Protein AF-A0A931D174-F1 (afdb_monomer_lite)

Organism: NCBI:txid115781

Secondary structure (DSSP, 8-state):
------THHHHHHHHHHHHHHHHHHHHHHHH--HHHHHHHHHHHHHHHHHHHHHHHHHHHHHHHS--TT--HHHHHHHHHHHHHHHHHHHHHHHHHHHHHTTTT--

Structure (mmCIF, N/CA/C/O backbone):
data_AF-A0A931D174-F1
#
_entry.id   AF-A0A931D174-F1
#
loop_
_atom_site.group_PDB
_atom_site.id
_atom_site.type_symbol
_atom_site.label_atom_id
_atom_site.label_alt_id
_atom_site.label_comp_id
_atom_site.label_asym_id
_atom_site.label_entity_id
_atom_site.label_seq_id
_atom_site.pdbx_PDB_ins_code
_atom_site.Cartn_x
_atom_site.Cartn_y
_atom_site.Cartn_z
_atom_site.occupancy
_atom_site.B_iso_or_equiv
_atom_site.auth_seq_id
_atom_site.auth_comp_id
_atom_site.auth_asym_id
_atom_site.auth_atom_id
_atom_site.pdbx_PDB_model_num
ATOM 1 N N . MET A 1 1 ? -5.606 -14.559 -28.386 1.00 36.44 1 MET A N 1
ATOM 2 C CA . MET A 1 1 ? -5.998 -13.247 -27.829 1.00 36.44 1 MET A CA 1
ATOM 3 C C . MET A 1 1 ? -5.659 -13.265 -26.349 1.00 36.44 1 MET A C 1
ATOM 5 O O . MET A 1 1 ? -6.300 -13.992 -25.608 1.00 36.44 1 MET A O 1
ATOM 9 N N . VAL A 1 2 ? -4.595 -12.577 -25.932 1.00 45.09 2 VAL A N 1
ATOM 10 C CA . VAL A 1 2 ? -4.291 -12.401 -24.504 1.00 45.09 2 VAL A CA 1
ATOM 11 C C . VAL A 1 2 ? -4.931 -11.080 -24.110 1.00 45.09 2 VAL A C 1
ATOM 13 O O . VAL A 1 2 ? -4.556 -10.041 -24.651 1.00 45.09 2 VAL A O 1
ATOM 16 N N . THR A 1 3 ? -5.945 -11.118 -23.250 1.00 42.69 3 THR A N 1
ATOM 17 C CA . THR A 1 3 ? -6.633 -9.917 -22.771 1.00 42.69 3 THR A CA 1
ATOM 18 C C . THR A 1 3 ? -5.629 -9.036 -22.032 1.00 42.69 3 THR A C 1
ATOM 20 O O . THR A 1 3 ? -5.302 -9.290 -20.875 1.00 42.69 3 THR A O 1
ATOM 23 N N . LYS A 1 4 ? -5.129 -7.991 -22.698 1.00 45.34 4 LYS A N 1
ATOM 24 C CA . LYS A 1 4 ? -4.429 -6.879 -22.051 1.00 45.34 4 LYS A CA 1
ATOM 25 C C . LYS A 1 4 ? -5.477 -6.073 -21.287 1.00 45.34 4 LYS A C 1
ATOM 27 O O . LYS A 1 4 ? -5.988 -5.081 -21.791 1.00 45.34 4 LYS A O 1
ATOM 32 N N . LYS A 1 5 ? -5.886 -6.557 -20.112 1.00 54.59 5 LYS A N 1
ATOM 33 C CA . LYS A 1 5 ? -6.727 -5.767 -19.213 1.00 54.59 5 LYS A CA 1
ATOM 34 C C . LYS A 1 5 ? -5.876 -4.586 -18.764 1.00 54.59 5 LYS A C 1
ATOM 36 O O . LYS A 1 5 ? -4.841 -4.789 -18.140 1.00 54.59 5 LYS A O 1
ATOM 41 N N . ASP A 1 6 ? -6.278 -3.382 -19.148 1.00 57.69 6 ASP A N 1
ATOM 42 C CA . ASP A 1 6 ? -5.588 -2.152 -18.783 1.00 57.69 6 ASP A CA 1
ATOM 43 C C . ASP A 1 6 ? -5.734 -1.955 -17.268 1.00 57.69 6 ASP A C 1
ATOM 45 O O . ASP A 1 6 ? -6.783 -1.562 -16.752 1.00 57.69 6 ASP A O 1
ATOM 49 N N . LEU A 1 7 ? -4.707 -2.363 -16.522 1.00 62.03 7 LEU A N 1
ATOM 50 C CA . LEU A 1 7 ? -4.719 -2.348 -15.059 1.00 62.03 7 LEU A CA 1
ATOM 51 C C . LEU A 1 7 ? -4.632 -0.931 -14.495 1.00 62.03 7 LEU A C 1
ATOM 53 O O . LEU A 1 7 ? -4.821 -0.754 -13.297 1.00 62.03 7 LEU A O 1
ATOM 57 N N . THR A 1 8 ? -4.409 0.070 -15.345 1.00 64.56 8 THR A N 1
ATOM 58 C CA . THR A 1 8 ? -4.344 1.489 -14.990 1.00 64.56 8 THR A CA 1
ATOM 59 C C . THR A 1 8 ? -5.586 1.941 -14.211 1.00 64.56 8 THR A C 1
ATOM 61 O O . THR A 1 8 ? -5.464 2.592 -13.175 1.00 64.56 8 THR A O 1
ATOM 64 N N . GLY A 1 9 ? -6.784 1.512 -14.630 1.00 71.25 9 GLY A N 1
ATOM 65 C CA . GLY A 1 9 ? -8.027 1.822 -13.912 1.00 71.25 9 GLY A CA 1
ATOM 66 C C . GLY A 1 9 ? -8.141 1.119 -12.554 1.00 71.25 9 GLY A C 1
ATOM 67 O O . GLY A 1 9 ? -8.644 1.696 -11.592 1.00 71.25 9 GLY A O 1
ATOM 68 N N . MET A 1 10 ? -7.622 -0.109 -12.447 1.00 77.12 10 MET A N 1
ATOM 69 C CA . MET A 1 10 ? -7.612 -0.854 -11.185 1.00 77.12 10 MET A CA 1
ATOM 70 C C . MET A 1 10 ? -6.592 -0.271 -10.203 1.00 77.12 10 MET A C 1
ATOM 72 O O . MET A 1 10 ? -6.904 -0.116 -9.028 1.00 77.12 10 MET A O 1
ATOM 76 N N . ALA A 1 11 ? -5.414 0.123 -10.687 1.00 75.06 11 ALA A N 1
ATOM 77 C CA . ALA A 1 11 ? -4.398 0.799 -9.892 1.00 75.06 11 ALA A CA 1
ATOM 78 C C . ALA A 1 11 ? -4.916 2.130 -9.334 1.00 75.06 11 ALA A C 1
ATOM 80 O O . ALA A 1 11 ? -4.748 2.396 -8.149 1.00 75.06 11 ALA A O 1
ATOM 81 N N . GLN A 1 12 ? -5.617 2.934 -10.142 1.00 82.00 12 GLN A N 1
ATOM 82 C CA . GLN A 1 12 ? -6.211 4.189 -9.670 1.00 82.00 12 GLN A CA 1
ATOM 83 C C . GLN A 1 12 ? -7.255 3.960 -8.565 1.00 82.00 12 GLN A C 1
ATOM 85 O O . GLN A 1 12 ? -7.258 4.674 -7.563 1.00 82.00 12 GLN A O 1
ATOM 90 N N . PHE A 1 13 ? -8.111 2.944 -8.715 1.00 86.19 13 PHE A N 1
ATOM 91 C CA . PHE A 1 13 ? -9.084 2.576 -7.684 1.00 86.19 13 PHE A CA 1
ATOM 92 C C . PHE A 1 13 ? -8.406 2.104 -6.389 1.00 86.19 13 PHE A C 1
ATOM 94 O O . PHE A 1 13 ? -8.767 2.551 -5.302 1.00 86.19 13 PHE A O 1
ATOM 101 N N . LEU A 1 14 ? -7.387 1.248 -6.499 1.00 86.38 14 LEU A N 1
ATOM 102 C CA . LEU A 1 14 ? -6.624 0.749 -5.353 1.00 86.38 14 LEU A CA 1
ATOM 103 C C . LEU A 1 14 ? -5.870 1.874 -4.628 1.00 86.38 14 LEU A C 1
ATOM 105 O O . LEU A 1 14 ? -5.852 1.897 -3.402 1.00 86.38 14 LEU A O 1
ATOM 109 N N . MET A 1 15 ? -5.320 2.846 -5.362 1.00 86.88 15 MET A N 1
ATOM 110 C CA . MET A 1 15 ? -4.672 4.032 -4.789 1.00 86.88 15 MET A CA 1
ATOM 111 C C . MET A 1 15 ? -5.660 4.934 -4.040 1.00 86.88 15 MET A C 1
ATOM 113 O O . MET A 1 15 ? -5.345 5.428 -2.959 1.00 86.88 15 MET A O 1
ATOM 117 N N . MET A 1 16 ? -6.874 5.125 -4.5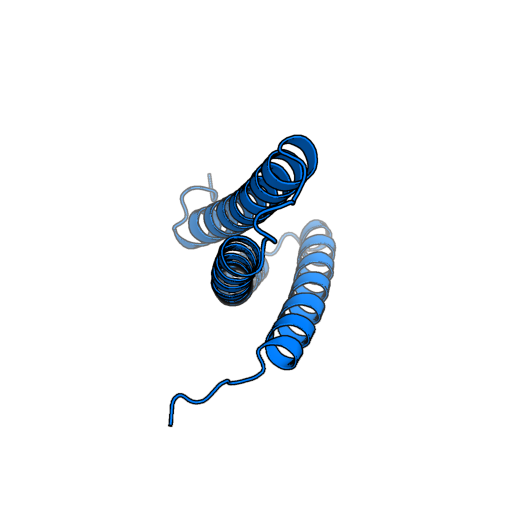65 1.00 90.06 16 MET A N 1
ATOM 118 C CA . MET A 1 16 ? -7.933 5.836 -3.839 1.00 90.06 16 MET A CA 1
ATOM 119 C C . MET A 1 16 ? -8.343 5.073 -2.571 1.00 90.06 16 MET A C 1
ATOM 121 O O . MET A 1 16 ? -8.509 5.672 -1.508 1.00 90.06 16 MET A O 1
ATOM 125 N N . GLY A 1 17 ? -8.459 3.747 -2.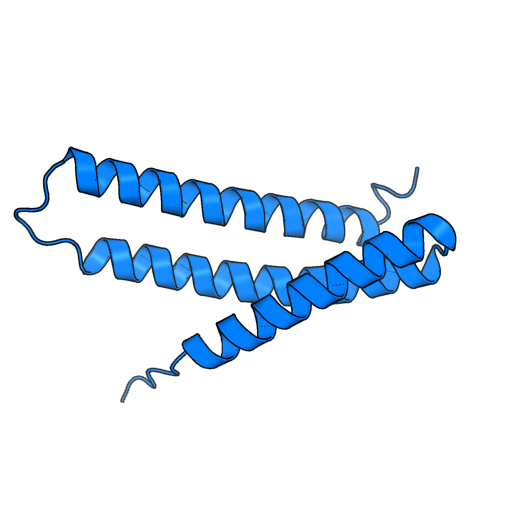663 1.00 89.81 17 GLY A N 1
ATOM 126 C CA . GLY A 1 17 ? -8.744 2.891 -1.517 1.00 89.81 17 GLY A CA 1
ATOM 127 C C . GLY A 1 17 ? -7.649 2.943 -0.445 1.00 89.81 17 GLY A C 1
ATOM 128 O O . GLY A 1 17 ? -7.968 3.006 0.740 1.00 89.81 17 GLY A O 1
ATOM 129 N N . LEU A 1 18 ? -6.373 3.015 -0.841 1.00 90.44 18 LEU A N 1
ATOM 130 C CA . LEU A 1 18 ? -5.243 3.201 0.073 1.00 90.44 18 LEU A CA 1
ATOM 131 C C . LEU A 1 18 ? -5.375 4.505 0.874 1.00 90.44 18 LEU A C 1
ATOM 133 O O . LEU A 1 18 ? -5.214 4.494 2.093 1.00 90.44 18 LEU A O 1
ATOM 137 N N . ILE A 1 19 ? -5.734 5.612 0.218 1.00 93.56 19 ILE A N 1
ATOM 138 C CA . ILE A 1 19 ? -5.991 6.893 0.899 1.00 93.56 19 ILE A CA 1
ATOM 139 C C . ILE A 1 19 ? -7.152 6.750 1.894 1.00 93.56 19 ILE A C 1
ATOM 141 O O . ILE A 1 19 ? -7.055 7.220 3.027 1.00 93.56 19 ILE A O 1
ATOM 145 N N . GLY A 1 20 ? -8.227 6.059 1.505 1.00 94.00 20 GLY A N 1
ATOM 146 C CA . GLY A 1 20 ? -9.355 5.772 2.394 1.00 94.00 20 GLY A CA 1
ATOM 147 C C . GLY A 1 20 ? -8.947 4.990 3.646 1.00 94.00 20 GLY A C 1
ATOM 148 O O . GLY A 1 20 ? -9.376 5.329 4.748 1.00 94.00 20 GLY A O 1
ATOM 149 N N . ILE A 1 21 ? -8.065 3.995 3.501 1.00 93.62 21 ILE A N 1
ATOM 150 C CA . ILE A 1 21 ? -7.507 3.243 4.633 1.00 93.62 21 ILE A CA 1
ATOM 151 C C . ILE A 1 21 ? -6.683 4.145 5.541 1.00 93.62 21 ILE A C 1
ATOM 153 O O . ILE A 1 21 ? -6.843 4.070 6.755 1.00 93.62 21 ILE A O 1
ATOM 157 N N . ILE A 1 22 ? -5.841 5.019 4.987 1.00 93.50 22 ILE A N 1
ATOM 158 C CA . ILE A 1 22 ? -5.049 5.963 5.788 1.00 93.50 22 ILE A CA 1
ATOM 159 C C . ILE A 1 22 ? -5.963 6.836 6.649 1.00 93.50 22 ILE A C 1
ATOM 161 O O . ILE A 1 22 ? -5.735 6.962 7.851 1.00 93.50 22 ILE A O 1
ATOM 165 N N . ILE A 1 23 ? -7.039 7.371 6.071 1.00 95.25 23 ILE A N 1
ATOM 166 C CA . ILE A 1 23 ? -8.028 8.157 6.818 1.00 95.25 23 ILE A CA 1
ATOM 167 C C . ILE A 1 23 ? -8.692 7.300 7.904 1.00 95.25 23 ILE A C 1
ATOM 169 O O . ILE A 1 23 ? -8.779 7.730 9.053 1.00 95.25 23 ILE A O 1
ATOM 173 N N . ALA A 1 24 ? -9.118 6.076 7.577 1.00 94.19 24 ALA A N 1
ATOM 174 C CA . ALA A 1 24 ? -9.744 5.171 8.539 1.00 94.19 24 ALA A CA 1
ATOM 175 C C . ALA A 1 24 ? -8.805 4.803 9.701 1.00 94.19 24 ALA A C 1
ATOM 177 O O . ALA A 1 24 ? -9.253 4.744 10.845 1.00 94.19 24 ALA A O 1
ATOM 178 N N . MET A 1 25 ? -7.510 4.608 9.432 1.00 92.81 25 MET A N 1
ATOM 179 C CA . MET A 1 25 ? -6.492 4.378 10.459 1.00 92.81 25 MET A CA 1
ATOM 180 C C . MET A 1 25 ? -6.366 5.585 11.386 1.00 92.81 25 MET A C 1
ATOM 182 O O . MET A 1 25 ? -6.413 5.410 12.600 1.00 92.81 25 MET A O 1
ATOM 186 N N . VAL A 1 26 ? -6.273 6.803 10.837 1.00 95.19 26 VAL A N 1
ATOM 187 C CA . VAL A 1 26 ? -6.187 8.031 11.645 1.00 95.19 26 VAL A CA 1
ATOM 188 C C . VAL A 1 26 ? -7.427 8.198 12.519 1.00 95.19 26 VAL A C 1
ATOM 190 O O . VAL A 1 26 ? -7.301 8.449 13.712 1.00 95.19 26 VAL A O 1
ATOM 193 N N . VAL A 1 27 ? -8.624 7.995 11.965 1.00 95.50 27 VAL A N 1
ATOM 194 C CA . VAL A 1 27 ? -9.876 8.048 12.737 1.00 95.50 27 VAL A CA 1
ATOM 195 C C . VAL A 1 27 ? -9.884 6.990 13.845 1.00 95.50 27 VAL A C 1
ATOM 197 O O . VAL A 1 27 ? -10.267 7.286 14.977 1.00 95.50 27 VAL A O 1
ATOM 200 N N . ASN A 1 28 ? -9.408 5.775 13.560 1.00 93.94 28 ASN A N 1
ATOM 201 C CA . ASN A 1 28 ? -9.377 4.701 14.547 1.00 93.94 28 ASN A CA 1
ATOM 202 C C . ASN A 1 28 ? -8.374 4.943 15.688 1.00 93.94 28 ASN A C 1
ATOM 204 O O . ASN A 1 28 ? -8.569 4.376 16.757 1.00 93.94 28 ASN A O 1
ATOM 208 N N . ILE A 1 29 ? -7.358 5.799 15.522 1.00 92.38 29 ILE A N 1
ATOM 209 C CA . ILE A 1 29 ? -6.468 6.202 16.629 1.00 92.38 29 ILE A CA 1
ATOM 210 C C . ILE A 1 29 ? -7.252 6.956 17.714 1.00 92.38 29 ILE A C 1
ATOM 212 O O . ILE A 1 29 ? -6.999 6.756 18.897 1.00 92.38 29 ILE A O 1
ATOM 216 N N . PHE A 1 30 ? -8.229 7.784 17.330 1.00 94.50 30 PHE A N 1
ATOM 217 C CA . PHE A 1 30 ? -9.053 8.534 18.285 1.00 94.50 30 PHE A CA 1
ATOM 218 C C . PHE A 1 30 ? -10.165 7.685 18.911 1.00 94.50 30 PHE A C 1
ATOM 220 O O . PHE A 1 30 ? -10.551 7.928 20.050 1.00 94.50 30 PHE A O 1
ATOM 227 N N . ILE A 1 31 ? -10.691 6.705 18.169 1.00 93.06 31 ILE A N 1
ATOM 228 C CA . ILE A 1 31 ? -11.773 5.827 18.643 1.00 93.06 31 ILE A CA 1
ATOM 229 C C . ILE A 1 31 ? -11.224 4.652 19.469 1.00 93.06 31 ILE A C 1
ATOM 231 O O . ILE A 1 31 ? -11.845 4.248 20.447 1.00 93.06 31 ILE A O 1
ATOM 235 N N . GLY A 1 32 ? -10.092 4.071 19.065 1.00 88.12 32 GLY A N 1
ATOM 236 C CA . GLY A 1 32 ? -9.487 2.905 19.713 1.00 88.12 32 GLY A CA 1
ATOM 237 C C . GLY A 1 32 ? -10.274 1.598 19.541 1.00 88.12 32 GLY A C 1
ATOM 238 O O . GLY A 1 32 ? -10.163 0.702 20.374 1.00 88.12 32 GLY A O 1
ATOM 239 N N . SER A 1 33 ? -11.098 1.460 18.494 1.00 89.25 33 SER A N 1
ATOM 240 C CA . SER A 1 33 ? -11.969 0.287 18.330 1.00 89.25 33 SER A CA 1
ATOM 241 C C . SER A 1 33 ? -11.235 -0.905 17.716 1.00 89.25 33 SER A C 1
ATOM 243 O O . SER A 1 33 ? -10.808 -0.886 16.558 1.00 89.25 33 SER A O 1
ATOM 245 N N . THR A 1 34 ? -11.177 -2.011 18.459 1.00 86.94 34 THR A N 1
ATOM 246 C CA . THR A 1 34 ? -10.564 -3.264 17.992 1.00 86.94 34 THR A CA 1
ATOM 247 C C . THR A 1 34 ? -11.343 -3.903 16.833 1.00 86.94 34 THR A C 1
ATOM 249 O O . THR A 1 34 ? -10.758 -4.525 15.939 1.00 86.94 34 THR A O 1
ATOM 252 N N . MET A 1 35 ? -12.672 -3.742 16.809 1.00 88.81 35 MET A N 1
ATOM 253 C CA . MET A 1 35 ? -13.513 -4.214 15.703 1.00 88.81 35 MET A CA 1
ATOM 254 C C . MET A 1 35 ? -13.214 -3.427 14.423 1.00 88.81 35 MET A C 1
ATOM 256 O O . MET A 1 35 ? -13.005 -4.025 13.368 1.00 88.81 35 MET A O 1
ATOM 260 N N . MET A 1 36 ? -13.118 -2.098 14.524 1.00 89.69 36 MET A N 1
ATOM 261 C CA . MET A 1 36 ? -12.789 -1.237 13.387 1.00 89.69 36 MET A CA 1
ATOM 262 C C . MET A 1 36 ? -11.377 -1.519 12.865 1.00 89.69 36 MET A C 1
ATOM 264 O O . MET A 1 36 ? -11.201 -1.666 11.660 1.00 89.69 36 MET A O 1
ATOM 268 N N . GLN A 1 37 ? -10.396 -1.719 13.748 1.00 91.00 37 GLN A N 1
ATOM 269 C CA . GLN A 1 37 ? -9.037 -2.117 13.361 1.00 91.00 37 GLN A CA 1
ATOM 270 C C . GLN A 1 37 ? -9.001 -3.443 12.589 1.00 91.00 37 GLN A C 1
ATOM 272 O O . 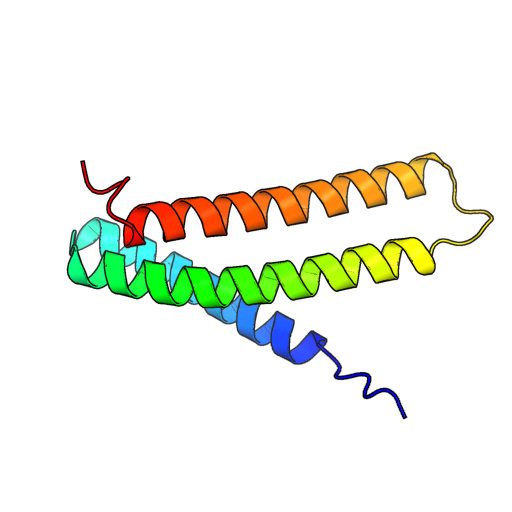GLN A 1 37 ? -8.263 -3.575 11.611 1.00 91.00 37 GLN A O 1
ATOM 277 N N . THR A 1 38 ? -9.825 -4.416 12.991 1.00 91.12 38 THR A N 1
ATOM 278 C CA . THR A 1 38 ? -9.929 -5.710 12.298 1.00 91.12 38 THR A CA 1
ATOM 279 C C . THR A 1 38 ? -10.520 -5.532 10.894 1.00 91.12 38 THR A C 1
ATOM 281 O O . THR A 1 38 ? -9.981 -6.069 9.930 1.00 91.12 38 THR A O 1
ATOM 284 N N . ILE A 1 39 ? -11.578 -4.723 10.751 1.00 92.69 39 ILE A N 1
ATOM 285 C CA . ILE A 1 39 ? -12.185 -4.411 9.444 1.00 92.69 39 ILE A CA 1
ATOM 286 C C . ILE A 1 39 ? -11.195 -3.668 8.541 1.00 92.69 39 ILE A C 1
ATOM 288 O O . ILE A 1 39 ? -11.012 -4.057 7.387 1.00 92.69 39 ILE A O 1
ATOM 292 N N . ILE A 1 40 ? -10.520 -2.642 9.070 1.00 93.62 40 ILE A N 1
ATOM 293 C CA . ILE A 1 40 ? -9.487 -1.889 8.347 1.00 93.62 40 ILE A CA 1
ATOM 294 C C . ILE A 1 40 ? -8.405 -2.845 7.847 1.00 93.62 40 ILE A C 1
ATOM 296 O O . ILE A 1 40 ? -8.033 -2.788 6.678 1.00 93.62 40 ILE A O 1
ATOM 300 N N . SER A 1 41 ? -7.954 -3.768 8.698 1.00 93.44 41 SER A N 1
ATOM 301 C CA . SER A 1 41 ? -6.915 -4.731 8.335 1.00 93.44 41 SER A CA 1
ATOM 302 C C . SER A 1 41 ? -7.363 -5.706 7.245 1.00 93.44 41 SER A C 1
ATOM 304 O O . SER A 1 41 ? -6.587 -5.975 6.333 1.00 93.44 41 SER A O 1
ATOM 306 N N . MET A 1 42 ? -8.616 -6.179 7.258 1.00 93.50 42 MET A N 1
ATOM 307 C CA . MET A 1 42 ? -9.141 -7.032 6.179 1.00 93.50 42 MET A CA 1
ATOM 308 C C . MET A 1 42 ? -9.134 -6.309 4.830 1.00 93.50 42 MET A C 1
ATOM 310 O O . MET A 1 42 ? -8.656 -6.854 3.835 1.00 93.50 42 MET A O 1
ATOM 314 N N . ILE A 1 43 ? -9.629 -5.069 4.796 1.00 94.38 43 ILE A N 1
ATOM 315 C CA . ILE A 1 43 ? -9.672 -4.267 3.567 1.00 94.38 43 ILE A CA 1
ATOM 316 C C . ILE A 1 43 ? -8.246 -3.940 3.103 1.00 94.38 43 ILE A C 1
ATOM 318 O O . ILE A 1 43 ? -7.951 -4.042 1.912 1.00 94.38 43 ILE A O 1
ATOM 322 N N . ALA A 1 44 ? -7.343 -3.618 4.033 1.00 93.75 44 ALA A N 1
ATOM 323 C CA . ALA A 1 44 ? -5.940 -3.355 3.737 1.00 93.75 44 ALA A CA 1
ATOM 324 C C . ALA A 1 44 ? -5.265 -4.533 3.049 1.00 93.75 44 ALA A C 1
ATOM 326 O O . ALA A 1 44 ? -4.634 -4.336 2.015 1.00 93.75 44 ALA A O 1
ATOM 327 N N . VAL A 1 45 ? -5.448 -5.755 3.552 1.00 94.88 45 VAL A N 1
ATOM 328 C CA . VAL A 1 45 ? -4.865 -6.943 2.919 1.00 94.88 45 VAL A CA 1
ATOM 329 C C . VAL A 1 45 ? -5.330 -7.084 1.470 1.00 94.88 45 VAL A C 1
ATOM 331 O O . VAL A 1 45 ? -4.503 -7.309 0.588 1.00 94.88 45 VAL A O 1
ATOM 334 N N . VAL A 1 46 ? -6.620 -6.886 1.189 1.00 93.88 46 VAL A N 1
ATOM 335 C CA . VAL A 1 46 ? -7.152 -6.961 -0.184 1.00 93.88 46 VAL A CA 1
ATOM 336 C C . VAL A 1 46 ? -6.540 -5.882 -1.082 1.00 93.88 46 VAL A C 1
ATOM 338 O O . VAL A 1 46 ? -6.100 -6.186 -2.193 1.00 93.88 46 VAL A O 1
ATOM 341 N N . ILE A 1 47 ? -6.476 -4.634 -0.606 1.00 93.44 47 ILE A N 1
ATOM 342 C CA . ILE A 1 47 ? -5.942 -3.510 -1.386 1.00 93.44 47 ILE A CA 1
ATOM 343 C C . ILE A 1 47 ? -4.451 -3.684 -1.649 1.00 93.44 47 ILE A C 1
ATOM 345 O O . ILE A 1 47 ? -4.032 -3.633 -2.806 1.00 93.44 47 ILE A O 1
ATOM 349 N N . PHE A 1 48 ? -3.658 -3.923 -0.606 1.00 93.06 48 PHE A N 1
ATOM 350 C CA . PHE A 1 48 ? -2.222 -4.094 -0.761 1.00 93.06 48 PHE A CA 1
ATOM 351 C C . PHE A 1 48 ? -1.897 -5.319 -1.623 1.00 93.06 48 PHE A C 1
ATOM 353 O O . PHE A 1 48 ? -0.999 -5.233 -2.445 1.00 93.06 48 PHE A O 1
ATOM 360 N N . THR A 1 49 ? -2.672 -6.410 -1.557 1.00 93.44 49 THR A N 1
ATOM 361 C CA . THR A 1 49 ? -2.458 -7.575 -2.440 1.00 93.44 49 THR A CA 1
ATOM 362 C C . THR A 1 49 ? -2.679 -7.196 -3.906 1.00 93.44 49 THR A C 1
ATOM 364 O O . THR A 1 49 ? -1.905 -7.587 -4.782 1.00 93.44 49 THR A O 1
ATOM 367 N N . GLY A 1 50 ? -3.716 -6.398 -4.184 1.00 91.50 50 GLY A N 1
ATOM 368 C CA . GLY A 1 50 ? -3.967 -5.850 -5.515 1.00 91.50 50 GLY A CA 1
ATOM 369 C C . GLY A 1 50 ? -2.849 -4.919 -5.997 1.00 91.50 50 GLY A C 1
ATOM 370 O O . GLY A 1 50 ? -2.421 -5.032 -7.148 1.00 91.50 50 GLY A O 1
ATOM 371 N N . LEU A 1 51 ? -2.354 -4.036 -5.123 1.00 91.00 51 LEU A N 1
ATOM 372 C CA . LEU A 1 51 ? -1.242 -3.126 -5.420 1.00 91.00 51 LEU A CA 1
ATOM 373 C C . LEU A 1 51 ? 0.056 -3.896 -5.682 1.00 91.00 51 LEU A C 1
ATOM 375 O O . LEU A 1 51 ? 0.673 -3.680 -6.720 1.00 91.00 51 LEU A O 1
ATOM 379 N N . THR 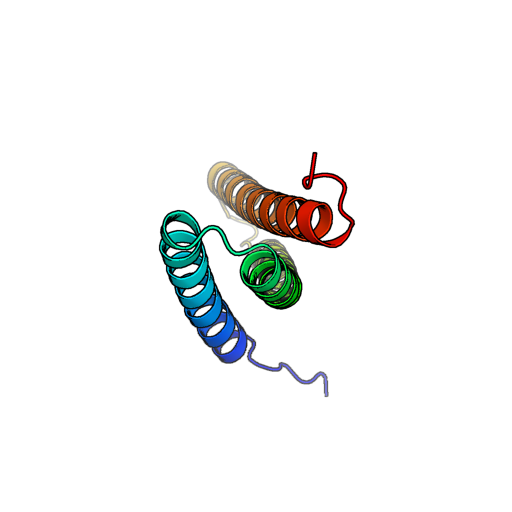A 1 52 ? 0.382 -4.901 -4.867 1.00 92.62 52 THR A N 1
ATOM 380 C CA . THR A 1 52 ? 1.557 -5.761 -5.072 1.00 92.62 52 THR A CA 1
ATOM 381 C C . THR A 1 52 ? 1.497 -6.489 -6.413 1.00 92.62 52 THR A C 1
ATOM 383 O O . THR A 1 52 ? 2.496 -6.580 -7.133 1.00 92.62 52 THR A O 1
ATOM 386 N N . ALA A 1 53 ? 0.321 -6.998 -6.797 1.00 91.62 53 ALA A N 1
ATOM 387 C CA . ALA A 1 53 ? 0.133 -7.648 -8.092 1.00 91.62 53 ALA A CA 1
ATOM 388 C C . ALA A 1 53 ? 0.304 -6.667 -9.267 1.00 91.62 53 ALA A C 1
ATOM 390 O O . ALA A 1 53 ? 0.812 -7.052 -10.327 1.00 91.62 53 ALA A O 1
ATOM 391 N N . TYR A 1 54 ? -0.105 -5.407 -9.096 1.00 89.69 54 TYR A N 1
ATOM 392 C CA . TYR A 1 54 ? 0.121 -4.346 -10.074 1.00 89.69 54 TYR A CA 1
ATOM 393 C C . TYR A 1 54 ? 1.605 -3.968 -10.166 1.00 89.69 54 TYR A C 1
ATOM 395 O O . TYR A 1 54 ? 2.165 -3.959 -11.264 1.00 89.69 54 TYR A O 1
ATOM 403 N N . ASP A 1 55 ? 2.265 -3.743 -9.034 1.00 90.06 55 ASP A N 1
ATOM 404 C CA . ASP A 1 55 ? 3.670 -3.345 -8.972 1.00 90.06 55 ASP A CA 1
ATOM 405 C C . ASP A 1 55 ? 4.606 -4.443 -9.487 1.00 90.06 55 ASP A C 1
ATOM 407 O O . ASP A 1 55 ? 5.556 -4.152 -10.216 1.00 90.06 55 ASP A O 1
ATOM 411 N N . THR A 1 56 ? 4.280 -5.717 -9.247 1.00 89.81 56 THR A N 1
ATOM 412 C CA . THR A 1 56 ? 4.993 -6.858 -9.848 1.00 89.81 56 THR A CA 1
ATOM 413 C C . THR A 1 56 ? 4.915 -6.826 -11.377 1.00 89.81 56 THR A C 1
ATOM 415 O O . THR A 1 56 ? 5.918 -7.016 -12.069 1.00 89.81 56 THR A O 1
ATOM 418 N N . GLN A 1 57 ? 3.728 -6.559 -11.931 1.00 88.88 57 GLN A N 1
ATOM 419 C CA . GLN A 1 57 ? 3.545 -6.460 -13.381 1.00 88.88 57 GLN A CA 1
ATOM 420 C C . GLN A 1 57 ? 4.244 -5.232 -13.959 1.00 88.88 57 GLN A C 1
ATOM 422 O O . GLN A 1 57 ? 4.872 -5.324 -15.013 1.00 88.88 57 GLN A O 1
ATOM 427 N N . LYS A 1 58 ? 4.192 -4.100 -13.257 1.00 86.62 58 LYS A N 1
ATOM 428 C CA . LYS A 1 58 ? 4.895 -2.873 -13.629 1.00 86.62 58 LYS A CA 1
ATOM 429 C C . LYS A 1 58 ? 6.406 -3.086 -13.657 1.00 86.62 58 LYS A C 1
ATOM 431 O O . LYS A 1 58 ? 7.036 -2.714 -14.643 1.00 86.62 58 LYS A O 1
ATOM 436 N N . LEU A 1 59 ? 6.976 -3.736 -12.640 1.00 87.56 59 LEU A N 1
ATOM 437 C CA . LEU A 1 59 ? 8.404 -4.047 -12.588 1.00 87.56 59 LEU A CA 1
ATOM 438 C C . LEU A 1 59 ? 8.816 -4.998 -13.716 1.00 87.56 59 LEU A C 1
ATOM 440 O O . LEU A 1 59 ? 9.817 -4.757 -14.389 1.00 87.56 59 LEU A O 1
ATOM 444 N N . LYS A 1 60 ? 8.015 -6.036 -13.977 1.00 86.25 60 LYS A N 1
ATOM 445 C CA . LYS A 1 60 ? 8.238 -6.950 -15.103 1.00 86.25 60 LYS A CA 1
ATOM 446 C C . LYS A 1 60 ? 8.202 -6.216 -16.445 1.00 86.25 60 LYS A C 1
ATOM 448 O O . LYS A 1 60 ? 9.068 -6.441 -17.282 1.00 86.25 60 LYS A O 1
ATOM 453 N N . ASN A 1 61 ? 7.230 -5.329 -16.646 1.00 85.50 61 ASN A N 1
ATOM 454 C CA . ASN A 1 61 ? 7.125 -4.547 -17.875 1.00 85.50 61 ASN A CA 1
ATOM 455 C C . ASN A 1 61 ? 8.330 -3.617 -18.033 1.00 85.50 61 ASN A C 1
ATOM 457 O O . ASN A 1 61 ? 8.944 -3.623 -19.093 1.00 85.50 61 ASN A O 1
ATOM 461 N N . MET A 1 62 ? 8.724 -2.906 -16.970 1.00 82.00 62 MET A N 1
ATOM 462 C CA . MET A 1 62 ? 9.922 -2.060 -16.967 1.00 82.00 62 MET A CA 1
ATOM 463 C C . MET A 1 62 ? 11.183 -2.848 -17.331 1.00 82.00 62 MET A C 1
ATOM 465 O O . MET A 1 62 ? 11.971 -2.363 -18.138 1.00 82.00 62 MET A O 1
ATOM 469 N N . ALA A 1 63 ? 11.340 -4.063 -16.794 1.00 79.69 63 ALA A N 1
ATOM 470 C CA . ALA A 1 63 ? 12.466 -4.949 -17.088 1.00 79.69 63 ALA A CA 1
ATOM 471 C C . ALA A 1 63 ? 12.555 -5.338 -18.578 1.00 79.69 63 ALA A C 1
ATOM 473 O O . ALA A 1 63 ? 13.649 -5.441 -19.121 1.00 79.69 63 ALA A O 1
ATOM 474 N N . VAL A 1 64 ? 11.411 -5.534 -19.243 1.00 79.81 64 VAL A N 1
ATOM 475 C CA . VAL A 1 64 ? 11.333 -5.966 -20.652 1.00 79.81 64 VAL A CA 1
ATOM 476 C C . VAL A 1 64 ? 11.391 -4.787 -21.634 1.00 79.81 64 VAL A C 1
ATOM 478 O O . VAL A 1 64 ? 11.779 -4.965 -22.782 1.00 79.81 64 VAL A O 1
ATOM 481 N N . THR A 1 65 ? 11.015 -3.579 -21.206 1.00 76.88 65 THR A N 1
ATOM 482 C CA . THR A 1 65 ? 11.005 -2.371 -22.057 1.00 76.88 65 THR A CA 1
ATOM 483 C C . THR A 1 65 ? 12.304 -1.565 -22.025 1.00 76.88 65 THR A C 1
ATOM 485 O O . THR A 1 65 ? 12.371 -0.508 -22.648 1.00 76.88 65 THR A O 1
ATOM 488 N N . LEU A 1 66 ? 13.314 -2.007 -21.271 1.00 73.50 66 LEU A N 1
ATOM 489 C CA . LEU A 1 66 ? 14.608 -1.331 -21.209 1.00 73.50 66 LEU A CA 1
ATOM 490 C C . LEU A 1 66 ? 15.314 -1.411 -22.576 1.00 73.50 66 LEU A C 1
ATOM 492 O O . LEU A 1 66 ? 15.533 -2.516 -23.066 1.00 73.50 66 LEU A O 1
ATOM 496 N N . PRO A 1 67 ? 15.679 -0.269 -23.189 1.00 69.81 67 PRO A N 1
ATOM 497 C CA . PRO A 1 67 ? 16.463 -0.252 -24.420 1.00 69.81 67 PRO A CA 1
ATOM 498 C C . PRO A 1 67 ? 17.831 -0.922 -24.232 1.00 69.81 67 PRO A C 1
ATOM 500 O O . PRO A 1 67 ? 18.480 -0.693 -23.211 1.00 69.81 67 PRO A O 1
ATOM 503 N N . ASP A 1 68 ? 18.323 -1.646 -25.241 1.00 66.31 68 ASP A N 1
ATOM 504 C CA . ASP A 1 68 ? 19.659 -2.278 -25.221 1.00 66.31 68 ASP A CA 1
ATOM 505 C C . ASP A 1 68 ? 20.811 -1.270 -25.018 1.00 66.31 68 ASP A C 1
ATOM 507 O O . ASP A 1 68 ? 21.913 -1.635 -24.615 1.00 66.31 68 ASP A O 1
ATOM 511 N N . ASN A 1 69 ? 20.558 0.020 -25.266 1.00 66.31 69 ASN A N 1
ATOM 512 C CA . ASN A 1 69 ? 21.490 1.132 -25.067 1.00 66.31 69 ASN A CA 1
ATOM 513 C C . ASN A 1 69 ? 21.227 1.948 -23.784 1.00 66.31 69 ASN A C 1
ATOM 515 O O . ASN A 1 69 ? 21.808 3.024 -23.611 1.00 66.31 69 ASN A O 1
ATOM 519 N N . ALA A 1 70 ? 20.348 1.485 -22.890 1.00 67.31 70 ALA A N 1
ATOM 520 C CA . ALA A 1 70 ? 20.107 2.151 -21.618 1.00 67.31 70 ALA A CA 1
ATOM 521 C C . ALA A 1 70 ? 21.394 2.171 -20.785 1.00 67.31 70 ALA A C 1
ATOM 523 O O . ALA A 1 70 ? 22.057 1.151 -20.596 1.00 67.31 70 ALA A O 1
ATOM 524 N N . SER A 1 71 ? 21.755 3.341 -20.252 1.00 74.00 71 SER A N 1
ATOM 525 C CA . SER A 1 71 ? 22.932 3.445 -19.391 1.00 74.00 71 SER A CA 1
ATOM 526 C C . SER A 1 71 ? 22.780 2.512 -18.185 1.00 74.00 71 SER A C 1
ATOM 528 O O . SER A 1 71 ? 21.721 2.467 -17.553 1.00 74.00 71 SER A O 1
ATOM 530 N N . GLY A 1 72 ? 23.842 1.784 -17.817 1.00 74.19 72 GLY A N 1
ATOM 531 C CA . GLY A 1 72 ? 23.806 0.859 -16.673 1.00 74.19 72 GLY A CA 1
ATOM 532 C C . GLY A 1 72 ? 23.340 1.522 -15.365 1.00 74.19 72 GLY A C 1
ATOM 533 O O . GLY A 1 72 ? 22.720 0.880 -14.518 1.00 74.19 72 GLY A O 1
ATOM 534 N N . ALA A 1 73 ? 23.548 2.837 -15.230 1.00 75.50 73 ALA A N 1
ATOM 535 C CA . ALA A 1 73 ? 23.030 3.643 -14.127 1.00 75.50 73 ALA A CA 1
ATOM 536 C C . ALA A 1 73 ? 21.491 3.756 -14.120 1.00 75.50 73 ALA A C 1
ATOM 538 O O . ALA A 1 73 ? 20.878 3.671 -13.054 1.00 75.50 73 ALA A O 1
ATOM 539 N N . MET A 1 74 ? 20.854 3.918 -15.285 1.00 75.69 74 MET A N 1
ATOM 540 C CA . MET A 1 74 ? 19.396 4.000 -15.413 1.00 75.69 74 MET A CA 1
ATOM 541 C C . MET A 1 74 ? 18.731 2.654 -15.109 1.00 75.69 74 MET A C 1
ATOM 543 O O . MET A 1 74 ? 17.763 2.614 -14.349 1.00 75.69 74 MET A O 1
ATOM 547 N N . VAL A 1 75 ? 19.305 1.555 -15.611 1.00 79.25 75 VAL A N 1
ATOM 548 C CA . VAL A 1 75 ? 18.835 0.187 -15.324 1.00 79.25 75 VAL A CA 1
ATOM 549 C C . VAL A 1 75 ? 18.877 -0.094 -13.822 1.00 79.25 75 VAL A C 1
ATOM 551 O O . VAL A 1 75 ? 17.887 -0.516 -13.222 1.00 79.25 75 VAL A O 1
ATOM 554 N N . ARG A 1 76 ? 20.010 0.220 -13.183 1.00 79.56 76 ARG A N 1
ATOM 555 C CA . ARG A 1 76 ? 20.213 -0.001 -11.748 1.00 79.56 76 ARG A CA 1
ATOM 556 C C . ARG A 1 76 ? 19.265 0.843 -10.894 1.00 79.56 76 ARG A C 1
ATOM 558 O O . ARG A 1 76 ? 18.706 0.330 -9.928 1.00 79.56 76 ARG A O 1
ATOM 565 N N . LYS A 1 77 ? 19.032 2.109 -11.256 1.00 83.06 77 LYS A N 1
ATOM 566 C CA . LYS A 1 77 ? 18.066 2.973 -10.556 1.00 83.06 77 LYS A CA 1
ATOM 567 C C . LYS A 1 77 ? 16.635 2.439 -10.679 1.00 83.06 77 LYS A C 1
ATOM 569 O O . LYS A 1 77 ? 15.917 2.425 -9.682 1.00 83.06 77 LYS A O 1
ATOM 574 N N . GLY A 1 78 ? 16.237 1.975 -11.865 1.00 84.50 78 GLY A N 1
ATOM 575 C CA . GLY A 1 78 ? 14.921 1.371 -12.095 1.00 84.50 78 GLY A CA 1
ATOM 576 C C . GLY A 1 78 ? 14.694 0.117 -11.248 1.00 84.50 78 GLY A C 1
ATOM 577 O O . GLY A 1 78 ? 13.667 0.006 -10.583 1.00 84.50 78 GLY A O 1
ATOM 578 N N . ALA A 1 79 ? 15.687 -0.774 -11.193 1.00 85.31 79 ALA A N 1
ATOM 579 C CA . ALA A 1 79 ? 15.632 -1.978 -10.367 1.00 85.31 79 ALA A CA 1
ATOM 580 C C . ALA A 1 79 ? 15.523 -1.662 -8.863 1.00 85.31 79 ALA A C 1
ATOM 582 O O . ALA A 1 79 ? 14.697 -2.259 -8.179 1.00 85.31 79 ALA A O 1
ATOM 583 N N . ILE A 1 80 ? 16.300 -0.695 -8.355 1.00 89.56 80 I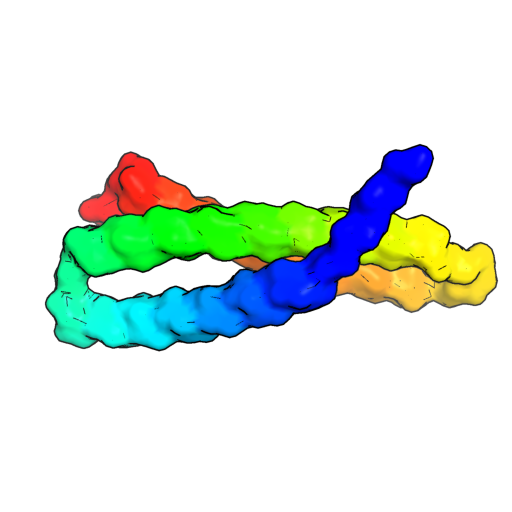LE A N 1
ATOM 584 C CA . ILE A 1 80 ? 16.250 -0.285 -6.939 1.00 89.56 80 ILE A CA 1
ATOM 585 C C . ILE A 1 80 ? 14.880 0.305 -6.588 1.00 89.56 80 ILE A C 1
ATOM 587 O O . ILE A 1 80 ? 14.293 -0.076 -5.580 1.00 89.56 80 ILE A O 1
ATOM 591 N N . MET A 1 81 ? 14.351 1.206 -7.421 1.00 88.56 81 MET A N 1
ATOM 592 C CA . MET A 1 81 ? 13.032 1.812 -7.196 1.00 88.56 81 MET A CA 1
ATOM 593 C C . MET A 1 81 ? 11.913 0.768 -7.245 1.00 88.56 81 MET A C 1
ATOM 595 O O . MET A 1 81 ? 11.012 0.792 -6.411 1.00 88.56 81 MET A O 1
ATOM 599 N N . GLY A 1 82 ? 11.984 -0.165 -8.197 1.00 89.19 82 GLY A N 1
ATOM 600 C CA . GLY A 1 82 ? 11.033 -1.266 -8.307 1.00 89.19 82 GLY A CA 1
ATOM 601 C C . GLY A 1 82 ? 11.052 -2.184 -7.087 1.00 89.19 82 GLY A C 1
ATOM 602 O O . GLY A 1 82 ? 10.001 -2.482 -6.526 1.00 89.19 82 GLY A O 1
ATOM 603 N N . ALA A 1 83 ? 12.247 -2.578 -6.643 1.00 90.38 83 ALA A N 1
ATOM 604 C CA . ALA A 1 83 ? 12.424 -3.398 -5.449 1.00 90.38 83 ALA A CA 1
ATOM 605 C C . ALA A 1 83 ? 11.942 -2.686 -4.176 1.00 90.38 83 ALA A C 1
ATOM 607 O O . ALA A 1 83 ? 11.304 -3.310 -3.333 1.00 90.38 83 ALA A O 1
ATOM 608 N N . LEU A 1 84 ? 12.200 -1.380 -4.051 1.00 92.81 84 LEU A N 1
ATOM 609 C CA . LEU A 1 84 ? 11.717 -0.581 -2.927 1.00 92.81 84 LEU A CA 1
ATOM 610 C C . LEU A 1 84 ? 10.183 -0.537 -2.879 1.00 92.81 84 LEU A C 1
ATOM 612 O O . LEU A 1 84 ? 9.619 -0.695 -1.802 1.00 92.81 84 LEU A O 1
ATOM 616 N N . SER A 1 85 ? 9.512 -0.370 -4.023 1.00 91.00 85 SER A N 1
ATOM 617 C CA . SER A 1 85 ? 8.039 -0.375 -4.095 1.00 91.00 85 SER A CA 1
ATOM 618 C C . SER A 1 85 ? 7.466 -1.696 -3.572 1.00 91.00 85 SER A C 1
ATOM 620 O O . SER A 1 85 ? 6.673 -1.707 -2.635 1.00 91.00 85 SER A O 1
ATOM 622 N N . LEU A 1 86 ? 7.977 -2.820 -4.087 1.00 92.44 86 LEU A N 1
ATOM 623 C CA . LEU A 1 86 ? 7.591 -4.167 -3.649 1.00 92.44 86 LEU A CA 1
ATOM 624 C C . LEU A 1 86 ? 7.869 -4.423 -2.163 1.00 92.44 86 LEU A C 1
ATOM 626 O O . LEU A 1 86 ? 7.092 -5.109 -1.502 1.00 92.44 86 LEU A O 1
ATOM 630 N N . TYR A 1 87 ? 8.963 -3.878 -1.629 1.00 94.12 87 TYR A N 1
ATOM 631 C CA . TYR A 1 87 ? 9.281 -3.983 -0.207 1.00 94.12 87 TYR A CA 1
ATOM 632 C C . TYR A 1 87 ? 8.261 -3.242 0.668 1.00 94.12 87 TYR A C 1
ATOM 634 O O . TYR A 1 87 ? 7.804 -3.786 1.673 1.00 94.12 87 TYR A O 1
ATOM 642 N N . LEU A 1 88 ? 7.883 -2.019 0.285 1.00 92.50 88 LEU A N 1
ATOM 643 C CA . LEU A 1 88 ? 6.888 -1.230 1.016 1.00 92.50 88 LEU A CA 1
ATOM 644 C C . LEU A 1 88 ? 5.511 -1.901 0.992 1.00 92.50 88 LEU A C 1
ATOM 646 O O . LEU A 1 88 ? 4.860 -2.000 2.032 1.00 92.50 88 LEU A O 1
ATOM 650 N N . ASP A 1 89 ? 5.111 -2.420 -0.166 1.00 92.75 89 ASP A N 1
ATOM 651 C CA . ASP A 1 89 ? 3.882 -3.193 -0.331 1.00 92.75 89 ASP A CA 1
ATOM 652 C C . ASP A 1 89 ? 3.867 -4.448 0.551 1.00 92.75 89 ASP A C 1
ATOM 654 O O . ASP A 1 89 ? 2.887 -4.718 1.251 1.00 92.75 89 ASP A O 1
ATOM 658 N N . PHE A 1 90 ? 4.976 -5.192 0.572 1.00 94.06 90 PHE A N 1
ATOM 659 C CA . PHE A 1 90 ? 5.125 -6.376 1.411 1.00 94.06 90 PHE A CA 1
ATOM 660 C C . PHE A 1 90 ? 5.041 -6.041 2.903 1.00 94.06 90 PHE A C 1
ATOM 662 O O . PHE A 1 90 ? 4.320 -6.717 3.635 1.00 94.06 90 PHE A O 1
ATOM 669 N N . MET A 1 91 ? 5.725 -4.987 3.364 1.00 93.94 91 MET A N 1
ATOM 670 C CA . MET A 1 91 ? 5.617 -4.543 4.758 1.00 93.94 91 MET A CA 1
ATOM 671 C C . MET A 1 91 ? 4.181 -4.146 5.114 1.00 93.94 91 MET A C 1
ATOM 673 O O . MET A 1 91 ? 3.689 -4.520 6.179 1.00 93.94 91 MET A O 1
ATOM 677 N N . GLY A 1 92 ? 3.495 -3.430 4.217 1.00 92.06 92 GLY A N 1
ATOM 678 C CA . GLY A 1 92 ? 2.091 -3.064 4.381 1.00 92.06 92 GLY A CA 1
ATOM 679 C C . GLY A 1 92 ? 1.200 -4.294 4.548 1.00 92.06 92 GLY A C 1
ATOM 680 O O . GLY A 1 92 ? 0.460 -4.386 5.528 1.00 92.06 92 GLY A O 1
ATOM 681 N N . LEU A 1 93 ? 1.316 -5.277 3.652 1.00 94.06 93 LEU A N 1
ATOM 682 C CA . LEU A 1 93 ? 0.607 -6.556 3.773 1.00 94.06 93 LEU A CA 1
ATOM 683 C C . LEU A 1 93 ? 0.905 -7.262 5.085 1.00 94.06 93 LEU A C 1
ATOM 685 O O . LEU A 1 93 ? -0.015 -7.712 5.765 1.00 94.06 93 LEU A O 1
ATOM 689 N N . PHE A 1 94 ? 2.183 -7.356 5.434 1.00 94.25 94 PHE A N 1
ATOM 690 C CA . PHE A 1 94 ? 2.638 -8.093 6.597 1.00 94.25 94 PHE A CA 1
ATOM 691 C C . PHE A 1 94 ? 2.047 -7.530 7.892 1.00 94.25 94 PHE A C 1
ATOM 693 O O . PHE A 1 94 ? 1.478 -8.286 8.673 1.00 94.25 94 PHE A O 1
ATOM 700 N N . ILE A 1 95 ? 2.083 -6.208 8.083 1.00 91.69 95 ILE A N 1
ATOM 701 C CA . ILE A 1 95 ? 1.525 -5.553 9.279 1.00 91.69 95 ILE A CA 1
ATOM 702 C C . ILE A 1 95 ? 0.019 -5.820 9.404 1.00 91.69 95 ILE A C 1
ATOM 704 O O . ILE A 1 95 ? -0.474 -6.154 10.482 1.00 91.69 95 ILE A O 1
ATOM 708 N N . HIS A 1 96 ? -0.729 -5.711 8.305 1.00 92.94 96 HIS A N 1
ATOM 709 C CA . HIS A 1 96 ? -2.176 -5.921 8.351 1.00 92.94 96 HIS A CA 1
ATOM 710 C C . HIS A 1 96 ? -2.538 -7.401 8.516 1.00 92.94 96 HIS A C 1
ATOM 712 O O . HIS A 1 96 ? -3.480 -7.718 9.241 1.00 92.94 96 HIS A O 1
ATOM 718 N N . LEU A 1 97 ? -1.757 -8.317 7.939 1.00 92.50 97 LEU A N 1
ATOM 719 C CA . LEU A 1 97 ? -1.882 -9.748 8.214 1.00 92.50 97 LEU A CA 1
ATOM 720 C C . LEU A 1 97 ? -1.581 -10.059 9.682 1.00 92.50 97 LEU A C 1
ATOM 722 O O . LEU A 1 97 ? -2.336 -10.803 10.298 1.00 92.50 97 LEU A O 1
ATOM 726 N N . MET A 1 98 ? -0.551 -9.457 10.278 1.00 91.69 98 MET A N 1
ATOM 727 C CA . MET A 1 98 ? -0.249 -9.634 11.701 1.00 91.69 98 MET A CA 1
ATOM 728 C C . MET A 1 98 ? -1.392 -9.171 12.611 1.00 91.69 98 MET A C 1
ATOM 730 O O . MET A 1 98 ? -1.722 -9.865 13.575 1.00 91.69 98 MET A O 1
ATOM 734 N N . HIS A 1 99 ? -2.038 -8.043 12.299 1.00 88.69 99 HIS A N 1
ATOM 735 C CA . HIS A 1 99 ? -3.225 -7.591 13.032 1.00 88.69 99 HIS A CA 1
ATOM 736 C C . HIS A 1 99 ? -4.418 -8.553 12.891 1.00 88.69 99 HIS A C 1
ATOM 738 O O . HIS A 1 99 ? -5.152 -8.761 13.862 1.00 88.69 99 HIS A O 1
ATOM 744 N N . LEU A 1 100 ? -4.620 -9.152 11.709 1.00 88.25 100 LEU A N 1
ATOM 745 C CA . LEU A 1 100 ? -5.698 -10.123 11.468 1.00 88.25 100 LEU A CA 1
ATOM 746 C C . LEU A 1 100 ? -5.454 -11.463 12.151 1.00 88.25 100 LEU A C 1
ATOM 748 O O . LEU A 1 100 ? -6.373 -12.026 12.739 1.00 88.25 100 LEU A O 1
ATOM 752 N N . LEU A 1 101 ? -4.220 -11.956 12.089 1.00 88.38 101 LEU A N 1
ATOM 753 C CA . LEU A 1 101 ? -3.805 -13.213 12.709 1.00 88.38 101 LEU A CA 1
ATOM 754 C C . LEU A 1 101 ? -3.679 -13.101 14.235 1.00 88.38 101 LEU A C 1
ATOM 756 O O . LEU A 1 101 ? -3.391 -14.089 14.900 1.00 88.38 101 LEU A O 1
ATOM 760 N N . GLY A 1 102 ? -3.890 -11.908 14.794 1.00 75.12 102 GLY A N 1
ATOM 761 C CA . GLY A 1 102 ? -3.875 -11.672 16.231 1.00 75.12 102 GLY A CA 1
ATOM 762 C C . GLY A 1 102 ? -2.485 -11.565 16.849 1.00 75.12 102 GLY A C 1
ATOM 763 O O . GLY A 1 102 ? -2.391 -11.264 18.029 1.00 75.12 102 GLY A O 1
ATOM 764 N N . VAL A 1 103 ? -1.418 -11.724 16.063 1.00 61.03 103 VAL A N 1
ATOM 765 C CA . VAL A 1 103 ? -0.026 -11.683 16.547 1.00 61.03 103 VAL A CA 1
ATOM 766 C C . VAL A 1 103 ? 0.378 -10.279 17.014 1.00 61.03 103 VAL A C 1
ATOM 768 O O . VAL A 1 103 ? 1.242 -10.139 17.864 1.00 61.03 103 VAL A O 1
ATOM 771 N N . ALA A 1 104 ? -0.261 -9.233 16.484 1.00 58.50 104 ALA A N 1
ATOM 772 C CA . ALA A 1 104 ? -0.047 -7.844 16.903 1.00 58.50 104 ALA A CA 1
ATOM 773 C C . ALA A 1 104 ? -1.106 -7.331 17.907 1.00 58.50 104 ALA A C 1
ATOM 775 O O . ALA A 1 104 ? -1.274 -6.122 18.045 1.00 58.50 104 ALA A O 1
ATOM 776 N N . ARG A 1 105 ? -1.887 -8.225 18.541 1.00 56.31 105 ARG A N 1
ATOM 777 C CA . ARG A 1 105 ? -2.929 -7.862 19.529 1.00 56.31 105 ARG A CA 1
ATOM 778 C C . ARG A 1 105 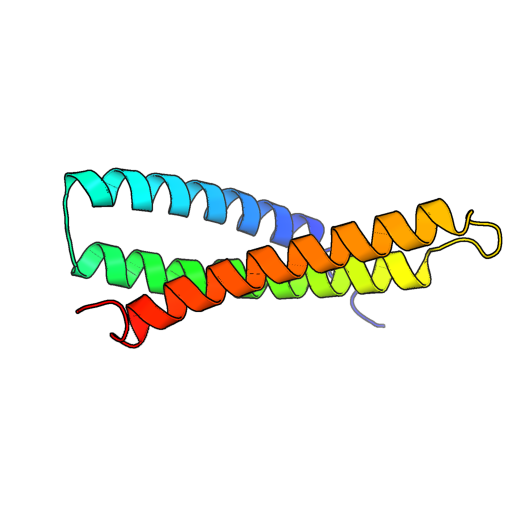? -2.449 -7.947 20.988 1.00 56.31 105 ARG A C 1
ATOM 780 O O . ARG A 1 105 ? -3.277 -7.746 21.874 1.00 56.31 105 ARG A O 1
ATOM 787 N N . GLU A 1 106 ? -1.161 -8.206 21.220 1.00 43.97 106 GLU A N 1
ATOM 788 C CA . GLU A 1 106 ? -0.513 -8.227 22.543 1.00 43.97 106 GLU A CA 1
ATOM 789 C C . GLU A 1 106 ? 0.607 -7.188 22.642 1.00 43.97 106 GLU A C 1
ATOM 791 O O . GLU A 1 106 ? 1.387 -7.065 21.667 1.00 43.97 106 GLU A O 1
#

pLDDT: mean 83.72, std 13.54, range [36.44, 95.5]

InterPro domains:
  IPR006214 Bax inhibitor 1-related [PF01027] (2-104)
  IPR006214 Bax inhibitor 1-related [PTHR23291] (1-102)

Radius of gyration: 17.15 Å; chains: 1; bounding box: 37×22×50 Å

Foldseek 3Di:
DPPPPPCVVVLVVLVVLVVVLVVLVVVCVVVVDLVSLLVSLVSQLVSLVSVLVVLVVVLVVVVVPDDPPHDPVVVVVSVVVSVVSNVVSVVSNVVSVCSNVCVPVD

Sequence (106 aa):
MVTKKDLTGMAQFLMMGLIGIIIAMVVNIFIGSTMMQTIISMIAVVIFTGLTAYDTQKLKNMAVTLPDNASGAMVRKGAIMGALSLYLDFMGLFIHLMHLLGVARE